Protein AF-A0A7C7XPB5-F1 (afdb_monomer)

Radius of gyration: 27.72 Å; Cα contacts (8 Å, |Δi|>4): 26; chains: 1; bounding box: 49×21×83 Å

Secondary structure (DSSP, 8-state):
---HHHHHHHHHHHHHTS---HHHHHHHHHHHHHHHHHHHHHTT---HHHHHHHHHHHHHHHHHHHHHHHHHHHHHHHHHHHHTT-

Solvent-accessible surface area (backbone atoms only — not comparable to full-atom values): 4805 Å² total; per-residue (Å²): 103,80,54,70,64,57,45,56,49,50,17,50,54,58,39,67,72,50,97,64,59,71,79,58,37,56,56,49,24,52,52,46,31,52,48,51,55,50,53,46,56,71,69,63,60,61,47,48,62,58,49,51,56,51,50,56,50,49,55,52,51,53,54,51,49,56,52,50,55,50,53,49,52,56,47,53,53,51,51,55,53,55,62,74,74,110

pLDDT: mean 82.77, std 11.57, range [52.19, 98.25]

Structure (mmCIF, N/CA/C/O backbone):
data_AF-A0A7C7XPB5-F1
#
_entry.id   AF-A0A7C7XPB5-F1
#
loop_
_atom_site.group_PDB
_atom_site.id
_atom_site.type_symbol
_atom_site.label_atom_id
_atom_site.label_alt_id
_atom_site.label_comp_id
_atom_site.label_asym_id
_atom_site.label_entity_id
_atom_site.label_seq_id
_atom_site.pdbx_PDB_ins_code
_atom_site.Cartn_x
_atom_site.Cartn_y
_atom_site.Cartn_z
_atom_site.occupancy
_atom_site.B_iso_or_equiv
_atom_site.auth_seq_id
_atom_site.auth_comp_id
_atom_site.auth_asym_id
_atom_site.auth_atom_id
_atom_site.pdbx_PDB_model_num
ATOM 1 N N . MET A 1 1 ? 4.360 -6.185 -8.084 1.00 56.69 1 MET A N 1
ATOM 2 C CA . MET A 1 1 ? 5.639 -5.521 -8.375 1.00 56.69 1 MET A CA 1
ATOM 3 C C . MET A 1 1 ? 5.407 -4.667 -9.606 1.00 56.69 1 MET A C 1
ATOM 5 O O . MET A 1 1 ? 4.836 -5.199 -10.556 1.00 56.69 1 MET A O 1
ATOM 9 N N . ILE A 1 2 ? 5.763 -3.379 -9.613 1.00 61.59 2 ILE A N 1
ATOM 10 C CA . ILE A 1 2 ? 5.855 -2.684 -10.905 1.00 61.59 2 ILE A CA 1
ATOM 11 C C . ILE A 1 2 ? 7.013 -3.358 -11.631 1.00 61.59 2 ILE A C 1
ATOM 13 O O . ILE A 1 2 ? 8.142 -3.360 -11.147 1.00 61.59 2 ILE A O 1
ATOM 17 N N . ASN A 1 3 ? 6.697 -4.062 -12.711 1.00 62.22 3 ASN A N 1
ATOM 18 C CA . ASN A 1 3 ? 7.651 -4.935 -13.364 1.00 62.22 3 ASN A CA 1
ATOM 19 C C . ASN A 1 3 ? 8.722 -4.066 -14.048 1.00 62.22 3 ASN A C 1
ATOM 21 O O . ASN A 1 3 ? 8.359 -3.268 -14.912 1.00 62.22 3 ASN A O 1
ATOM 25 N N . PRO A 1 4 ? 10.020 -4.209 -13.725 1.00 67.38 4 PRO A N 1
ATOM 26 C CA . PRO A 1 4 ? 11.084 -3.458 -14.393 1.00 67.38 4 PRO A CA 1
ATOM 27 C C . PRO A 1 4 ? 11.085 -3.654 -15.918 1.00 67.38 4 PRO A C 1
ATOM 29 O O . PRO A 1 4 ? 11.535 -2.770 -16.643 1.00 67.38 4 PRO A O 1
ATOM 32 N N . LYS A 1 5 ? 10.500 -4.756 -16.413 1.00 73.31 5 LYS A N 1
ATOM 33 C CA . LYS A 1 5 ? 10.261 -4.985 -17.845 1.00 73.31 5 LYS A CA 1
ATOM 34 C C . LYS A 1 5 ? 9.271 -3.997 -18.469 1.00 73.31 5 LYS A C 1
ATOM 36 O O . LYS A 1 5 ? 9.436 -3.639 -19.624 1.00 73.31 5 LYS A O 1
ATOM 41 N N . LEU A 1 6 ? 8.282 -3.503 -17.719 1.00 78.06 6 LEU A N 1
ATOM 42 C CA . LEU A 1 6 ? 7.336 -2.506 -18.233 1.00 78.06 6 LEU A CA 1
ATOM 43 C C . LEU A 1 6 ? 8.049 -1.194 -18.556 1.00 78.06 6 LEU A C 1
ATOM 45 O O . LEU A 1 6 ? 7.804 -0.615 -19.606 1.00 78.06 6 LEU A O 1
ATOM 49 N N . PHE A 1 7 ? 8.966 -0.746 -17.693 1.00 80.00 7 PHE A N 1
ATOM 50 C CA . PHE A 1 7 ? 9.730 0.477 -17.943 1.00 80.00 7 PHE A CA 1
ATOM 51 C C . PHE A 1 7 ? 10.661 0.335 -19.147 1.0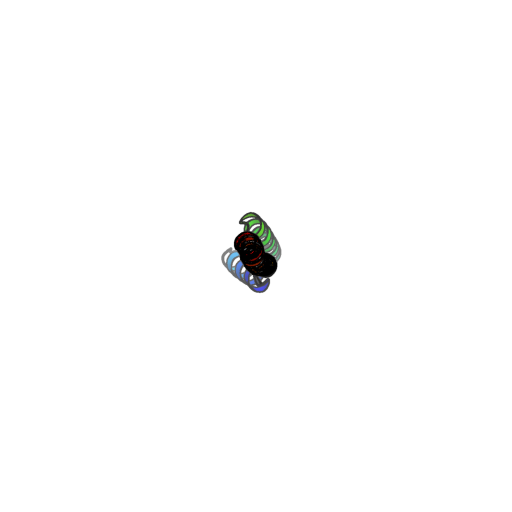0 80.00 7 PHE A C 1
ATOM 53 O O . PHE A 1 7 ? 10.743 1.252 -19.963 1.00 80.00 7 PHE A O 1
ATOM 60 N N . SER A 1 8 ? 11.328 -0.813 -19.285 1.00 80.94 8 SER A N 1
ATOM 61 C CA . SER A 1 8 ? 12.242 -1.056 -20.401 1.00 80.94 8 SER A CA 1
ATOM 62 C C . SER A 1 8 ? 11.520 -1.290 -21.734 1.00 80.94 8 SER A C 1
ATOM 64 O O . SER A 1 8 ? 12.067 -0.939 -22.782 1.00 80.94 8 SER A O 1
ATOM 66 N N . GLU A 1 9 ? 10.303 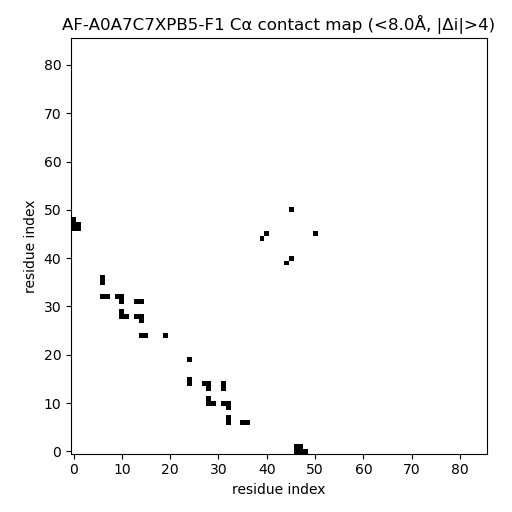-1.843 -21.719 1.00 84.31 9 GLU A N 1
ATOM 67 C CA . GLU A 1 9 ? 9.425 -1.967 -22.889 1.00 84.31 9 GLU A CA 1
ATOM 68 C C . GLU A 1 9 ? 8.819 -0.619 -23.291 1.00 84.31 9 GLU A C 1
ATOM 70 O O . GLU A 1 9 ? 8.785 -0.293 -24.479 1.00 84.31 9 GLU A O 1
ATOM 75 N N . LEU A 1 10 ? 8.372 0.189 -22.323 1.00 83.88 10 LEU A N 1
ATOM 76 C CA . LEU A 1 10 ? 7.838 1.523 -22.597 1.00 83.88 10 LEU A CA 1
ATOM 77 C C . LEU A 1 10 ? 8.937 2.441 -23.140 1.00 83.88 10 LEU A C 1
ATOM 79 O O . LEU A 1 10 ? 8.711 3.132 -24.131 1.00 83.88 10 LEU A O 1
ATOM 83 N N . SER A 1 11 ? 10.141 2.396 -22.556 1.00 84.56 11 SER A N 1
ATOM 84 C CA . SER A 1 11 ? 11.285 3.155 -23.068 1.00 84.56 11 SER A CA 1
ATOM 85 C C . SER A 1 11 ? 11.666 2.707 -24.478 1.00 84.56 11 SER A C 1
ATOM 87 O O . SER A 1 11 ? 11.851 3.554 -25.345 1.00 84.56 11 SER A O 1
ATOM 89 N N . ALA A 1 12 ? 11.681 1.396 -24.753 1.00 84.88 12 ALA A N 1
ATOM 90 C CA . ALA A 1 12 ? 11.952 0.868 -26.090 1.00 84.88 12 ALA A CA 1
ATOM 91 C C . ALA A 1 12 ? 10.941 1.362 -27.132 1.00 84.88 12 ALA A C 1
ATOM 93 O O . ALA A 1 12 ? 11.333 1.775 -28.221 1.00 84.88 12 ALA A O 1
ATOM 94 N N . ARG A 1 13 ? 9.645 1.338 -26.797 1.00 85.19 13 ARG A N 1
ATOM 95 C CA . ARG A 1 13 ? 8.580 1.816 -27.688 1.00 85.19 13 ARG A CA 1
ATOM 96 C C . ARG A 1 13 ? 8.702 3.315 -27.940 1.00 85.19 13 ARG A C 1
ATOM 98 O O . ARG A 1 13 ? 8.648 3.729 -29.090 1.00 85.19 13 ARG A O 1
ATOM 105 N N . LEU A 1 14 ? 8.906 4.112 -26.891 1.00 83.81 14 LEU A N 1
ATOM 106 C CA . LEU A 1 14 ? 9.009 5.569 -26.999 1.00 83.81 14 LEU A CA 1
ATOM 107 C C . LEU A 1 14 ? 10.239 6.000 -27.803 1.00 83.81 14 LEU A C 1
ATOM 109 O O . LEU A 1 14 ? 10.112 6.809 -28.717 1.00 83.81 14 LEU A O 1
ATOM 113 N N . SER A 1 15 ? 11.410 5.418 -27.533 1.00 82.88 15 SER A N 1
ATOM 114 C CA . SER A 1 15 ? 12.617 5.672 -28.330 1.00 82.88 15 SER A CA 1
ATOM 115 C C . SER A 1 15 ? 12.477 5.179 -29.769 1.00 82.88 15 SER A C 1
ATOM 117 O O . SER A 1 15 ? 13.019 5.795 -30.681 1.00 82.88 15 SER A O 1
ATOM 119 N N . GLY A 1 16 ? 11.726 4.094 -29.987 1.00 81.94 16 GLY A N 1
ATOM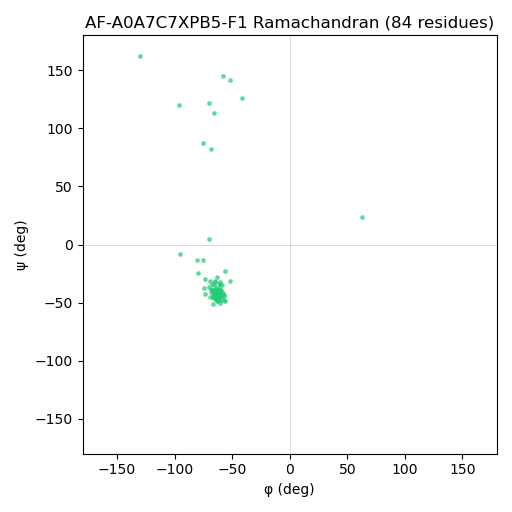 120 C CA . GLY A 1 16 ? 11.456 3.529 -31.308 1.00 81.94 16 GLY A CA 1
ATOM 121 C C . GLY A 1 16 ? 10.674 4.456 -32.243 1.00 81.94 16 GLY A C 1
ATOM 122 O O . GLY A 1 16 ? 10.856 4.372 -33.457 1.00 81.94 16 GLY A O 1
ATOM 123 N N . LEU A 1 17 ? 9.851 5.352 -31.685 1.00 81.81 17 LEU A N 1
ATOM 124 C CA . LEU A 1 17 ? 9.030 6.315 -32.429 1.00 81.81 17 LEU A CA 1
ATOM 125 C C . LEU A 1 17 ? 9.810 7.552 -32.897 1.00 81.81 17 LEU A C 1
ATOM 127 O O . LEU A 1 17 ? 9.306 8.300 -33.734 1.00 81.81 17 LEU A O 1
ATOM 131 N N . VAL A 1 18 ? 11.022 7.781 -32.381 1.00 81.19 18 VAL A N 1
ATOM 132 C CA . VAL A 1 18 ? 11.830 8.952 -32.739 1.00 81.19 18 VAL A CA 1
ATOM 133 C C . VAL A 1 18 ? 12.832 8.574 -33.838 1.00 81.19 18 VAL A C 1
ATOM 135 O O . VAL A 1 18 ? 13.677 7.701 -33.622 1.00 81.19 18 VAL A O 1
ATOM 138 N N . PRO A 1 19 ? 12.789 9.208 -35.025 1.00 75.88 19 PRO A N 1
ATOM 139 C CA . PRO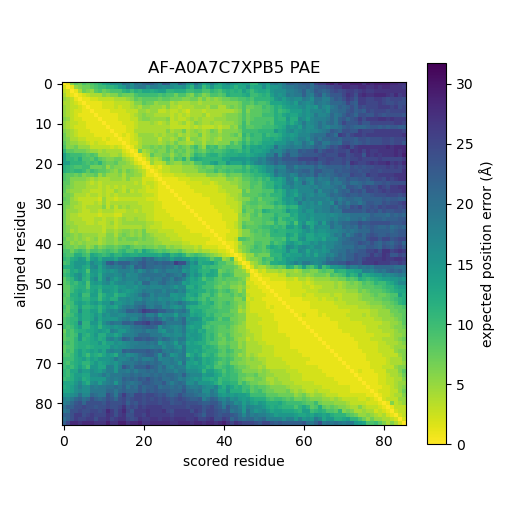 A 1 19 ? 13.740 8.935 -36.096 1.00 75.88 19 PRO A CA 1
ATOM 140 C C . PRO A 1 19 ? 15.097 9.581 -35.777 1.00 75.88 19 PRO A C 1
ATOM 142 O O . PRO A 1 19 ? 15.361 10.719 -36.153 1.00 75.88 19 PRO A O 1
ATOM 145 N N . MET A 1 20 ? 15.955 8.860 -35.051 1.00 80.88 20 MET A N 1
ATOM 146 C CA . MET A 1 20 ? 17.335 9.270 -34.744 1.00 80.88 20 MET A CA 1
ATOM 147 C C . MET A 1 20 ? 18.330 8.146 -35.057 1.00 80.88 20 MET A C 1
ATOM 149 O O . MET A 1 20 ? 17.926 6.985 -35.181 1.00 80.88 20 MET A O 1
ATOM 153 N N . ALA A 1 21 ? 19.617 8.498 -35.167 1.00 79.75 21 ALA A N 1
ATOM 154 C CA . ALA A 1 21 ? 20.715 7.542 -35.314 1.00 79.75 21 ALA A CA 1
ATOM 155 C C . ALA A 1 21 ? 20.750 6.550 -34.137 1.00 79.75 21 ALA A C 1
ATOM 157 O O . ALA A 1 21 ? 20.445 6.925 -33.003 1.00 79.75 21 ALA A O 1
ATOM 158 N N . GLU A 1 22 ? 21.128 5.296 -34.396 1.00 76.31 22 GLU A N 1
ATOM 159 C CA . GLU A 1 22 ? 21.081 4.224 -33.387 1.00 76.31 22 GLU A CA 1
ATOM 160 C C . GLU A 1 22 ? 21.931 4.510 -32.142 1.00 76.31 22 GLU A C 1
ATOM 162 O O . GLU A 1 22 ? 21.511 4.223 -31.021 1.00 76.31 22 GLU A O 1
ATOM 167 N N . GLU A 1 23 ? 23.072 5.177 -32.308 1.00 76.94 23 GLU A N 1
ATOM 168 C CA . GLU A 1 23 ? 23.934 5.591 -31.193 1.00 76.94 23 GLU A CA 1
ATOM 169 C C . GLU A 1 23 ? 23.215 6.560 -30.238 1.00 76.94 23 GLU A C 1
ATOM 171 O O . GLU A 1 23 ? 23.323 6.434 -29.020 1.00 76.94 23 GLU A O 1
ATOM 176 N N . LEU A 1 24 ? 22.381 7.458 -30.774 1.00 83.38 24 LEU A N 1
ATOM 177 C CA . LEU A 1 24 ? 21.575 8.398 -29.986 1.00 83.38 24 LEU A CA 1
ATOM 178 C C . LEU A 1 24 ? 20.310 7.746 -29.405 1.00 83.38 24 LEU A C 1
ATOM 180 O O . LEU A 1 24 ? 19.791 8.196 -28.379 1.00 83.38 24 LEU A O 1
ATOM 184 N N . ARG A 1 25 ? 19.803 6.670 -30.023 1.00 82.44 25 ARG A N 1
ATOM 185 C CA . ARG A 1 25 ? 18.629 5.930 -29.527 1.00 82.44 25 ARG A CA 1
ATOM 186 C C . ARG A 1 25 ? 18.909 5.237 -28.202 1.00 82.44 25 ARG A C 1
ATOM 188 O O . ARG A 1 25 ? 18.033 5.231 -27.338 1.00 82.44 25 ARG A O 1
ATOM 195 N N . ALA A 1 26 ? 20.105 4.678 -28.025 1.00 84.38 26 ALA A N 1
ATOM 196 C CA . ALA A 1 26 ? 20.487 4.017 -26.780 1.00 84.38 26 ALA A CA 1
ATOM 197 C C . ALA A 1 26 ? 20.484 5.000 -25.594 1.00 84.38 26 ALA A C 1
ATOM 199 O O . ALA A 1 26 ? 19.889 4.719 -24.550 1.00 84.38 26 ALA A O 1
ATOM 200 N N . GLU A 1 27 ? 21.065 6.187 -25.782 1.00 86.19 27 GLU A N 1
ATOM 201 C CA . GLU A 1 27 ? 21.075 7.249 -24.770 1.00 86.19 27 GLU A CA 1
ATOM 202 C C . GLU A 1 27 ? 19.673 7.795 -24.485 1.00 86.19 27 GLU A C 1
ATOM 204 O O . GLU A 1 2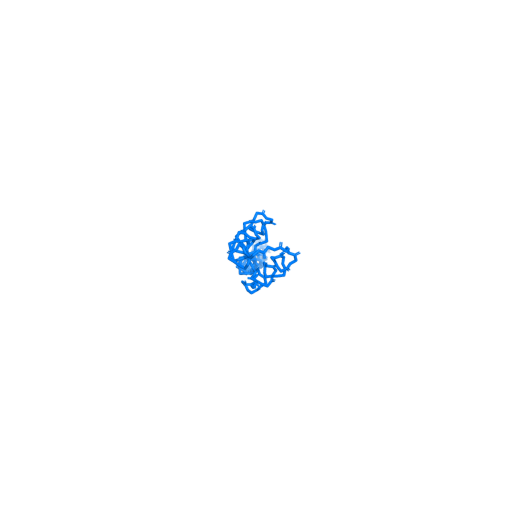7 ? 19.292 7.984 -23.324 1.00 86.19 27 GLU A O 1
ATOM 209 N N . LEU A 1 28 ? 18.871 8.006 -25.533 1.00 87.19 28 LEU A N 1
ATOM 210 C CA . LEU A 1 28 ? 17.486 8.446 -25.399 1.00 87.19 28 LEU A CA 1
ATOM 211 C C . LEU A 1 28 ? 16.653 7.424 -24.616 1.00 87.19 28 LEU A C 1
ATOM 213 O O . LEU A 1 28 ? 15.882 7.802 -23.735 1.00 87.19 28 LEU A O 1
ATOM 217 N N . ARG A 1 29 ? 16.835 6.128 -24.888 1.00 86.06 29 ARG A N 1
ATOM 218 C CA . ARG A 1 29 ? 16.153 5.044 -24.174 1.00 86.06 29 ARG A CA 1
ATOM 219 C C . ARG A 1 29 ? 16.501 5.034 -22.693 1.00 86.06 29 ARG A C 1
ATOM 221 O O . ARG A 1 29 ? 15.596 4.943 -21.865 1.00 86.06 29 ARG A O 1
ATOM 228 N N . ALA A 1 30 ? 17.783 5.170 -22.361 1.00 87.75 30 ALA A N 1
ATOM 229 C CA . ALA A 1 30 ? 18.239 5.235 -20.976 1.00 87.75 30 ALA A CA 1
ATOM 230 C C . ALA A 1 30 ? 17.636 6.442 -20.236 1.00 87.75 30 ALA A C 1
ATOM 232 O O . ALA A 1 30 ? 17.116 6.290 -19.129 1.00 87.75 30 ALA A O 1
ATOM 233 N N . LYS A 1 31 ? 17.621 7.623 -20.873 1.00 88.69 31 LYS A N 1
ATOM 234 C CA . LYS A 1 31 ? 16.996 8.836 -20.317 1.00 88.69 31 LYS A CA 1
ATOM 235 C C . LYS A 1 31 ? 15.489 8.672 -20.112 1.00 88.69 31 LYS A C 1
ATOM 237 O O . LYS A 1 31 ? 14.985 9.037 -19.052 1.00 88.69 31 LYS A O 1
ATOM 242 N N . ILE A 1 32 ? 14.774 8.099 -21.081 1.00 87.81 32 ILE A N 1
ATOM 243 C CA . ILE A 1 32 ? 13.330 7.843 -20.970 1.00 87.81 32 ILE A CA 1
ATOM 244 C C . ILE A 1 32 ? 13.043 6.851 -19.841 1.00 87.81 32 ILE A C 1
ATOM 246 O O . ILE A 1 32 ? 12.153 7.090 -19.031 1.00 87.81 32 ILE A O 1
ATOM 250 N N . GLU A 1 33 ? 13.805 5.761 -19.739 1.00 86.56 33 GLU A N 1
ATOM 251 C CA . GLU A 1 33 ? 13.627 4.783 -18.663 1.00 86.56 33 GLU A CA 1
ATOM 252 C C . GLU A 1 33 ? 13.870 5.402 -17.280 1.00 86.56 33 GLU A C 1
ATOM 254 O O . GLU A 1 33 ? 13.093 5.169 -16.351 1.00 86.56 33 GLU A O 1
ATOM 259 N N . GLN A 1 34 ? 14.918 6.217 -17.140 1.00 87.19 34 GLN A N 1
ATOM 260 C CA . GLN A 1 34 ? 15.208 6.929 -15.898 1.00 87.19 34 GLN A CA 1
ATOM 261 C C . GLN A 1 34 ? 14.084 7.909 -15.540 1.00 87.19 34 GLN A C 1
ATOM 263 O O . GLN A 1 34 ? 13.630 7.917 -14.396 1.00 87.19 34 GLN A O 1
ATOM 268 N N . GLN A 1 35 ? 13.598 8.689 -16.508 1.00 87.12 35 GLN A N 1
ATOM 269 C CA . GLN A 1 35 ? 12.516 9.642 -16.277 1.00 87.12 35 GLN A CA 1
ATOM 270 C C . GLN A 1 35 ? 11.213 8.938 -15.884 1.00 87.12 35 GLN A C 1
ATOM 272 O O . GLN A 1 35 ? 10.554 9.360 -14.938 1.00 87.12 35 GLN A O 1
ATOM 277 N N . LEU A 1 36 ? 10.872 7.827 -16.544 1.00 84.50 36 LEU A N 1
ATOM 278 C CA . LEU A 1 36 ? 9.710 7.013 -16.187 1.00 84.50 36 LEU A CA 1
ATOM 279 C C . LEU A 1 36 ? 9.823 6.471 -14.759 1.00 84.50 36 LEU A C 1
ATOM 281 O O . LEU A 1 36 ? 8.859 6.556 -14.004 1.00 84.50 36 LEU A O 1
ATOM 285 N N . LYS A 1 37 ? 10.993 5.966 -14.350 1.00 79.69 37 LYS A N 1
ATOM 286 C CA . LYS A 1 37 ? 11.210 5.505 -12.968 1.00 79.69 37 LYS A CA 1
ATOM 287 C C . LYS A 1 37 ? 11.012 6.634 -11.953 1.00 79.69 37 LYS A C 1
ATOM 289 O O . LYS A 1 37 ? 10.360 6.414 -10.934 1.00 79.69 37 LYS A O 1
ATOM 294 N N . THR A 1 38 ? 11.539 7.826 -12.227 1.00 83.31 38 THR A N 1
ATOM 295 C CA . THR A 1 38 ? 11.402 8.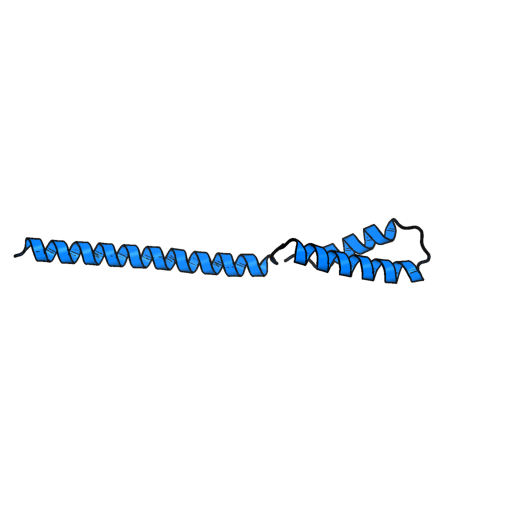992 -11.342 1.00 83.31 38 THR A CA 1
ATOM 296 C C . THR A 1 38 ? 9.954 9.466 -11.254 1.00 83.31 38 THR A C 1
ATOM 298 O O . THR A 1 38 ? 9.413 9.541 -10.155 1.00 83.31 38 THR A O 1
ATOM 301 N N . SER A 1 39 ? 9.281 9.688 -12.385 1.00 79.56 39 SER A N 1
ATOM 302 C CA . SER A 1 39 ? 7.896 10.173 -12.396 1.00 79.56 39 SER A CA 1
ATOM 303 C C . SER A 1 39 ? 6.919 9.173 -11.772 1.00 79.56 39 SER A C 1
ATOM 305 O O . SER A 1 39 ? 6.018 9.569 -11.042 1.00 79.56 39 SER A O 1
ATOM 307 N N . PHE A 1 40 ? 7.104 7.864 -11.977 1.00 74.69 40 PHE A N 1
ATOM 308 C CA . PHE A 1 40 ? 6.253 6.854 -11.332 1.00 74.69 40 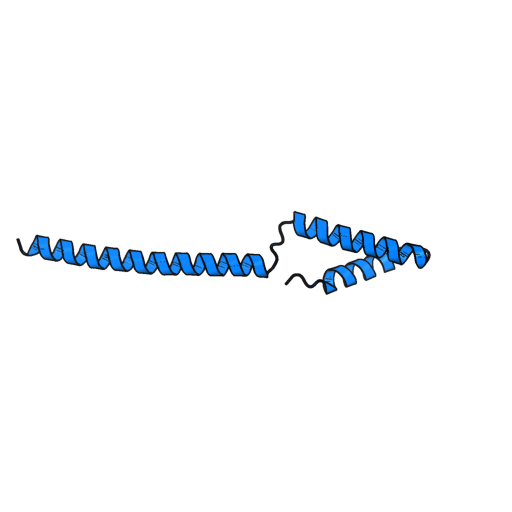PHE A CA 1
ATOM 309 C C . PHE A 1 40 ? 6.486 6.762 -9.818 1.00 74.69 40 PHE A C 1
ATOM 311 O O . PHE A 1 40 ? 5.546 6.485 -9.075 1.00 74.69 40 PHE A O 1
ATOM 318 N N . LYS A 1 41 ? 7.711 7.031 -9.351 1.00 73.31 41 LYS A N 1
ATOM 319 C CA . LYS A 1 41 ? 8.020 7.154 -7.922 1.00 73.31 41 LYS A CA 1
ATOM 320 C C . LYS A 1 41 ? 7.373 8.405 -7.313 1.00 73.31 41 LYS A C 1
ATOM 322 O O . LYS A 1 41 ? 6.840 8.332 -6.210 1.00 73.31 41 LYS A O 1
ATOM 327 N N . GLU A 1 42 ? 7.387 9.527 -8.032 1.00 70.06 42 GLU A N 1
ATOM 328 C CA . GLU A 1 42 ? 6.752 10.790 -7.620 1.00 70.06 42 GLU A CA 1
ATOM 329 C C . GLU A 1 42 ? 5.222 10.704 -7.579 1.00 70.06 42 GLU A C 1
ATOM 331 O O . GLU A 1 42 ? 4.602 11.281 -6.691 1.00 70.06 42 GLU A O 1
ATOM 336 N N . LEU A 1 43 ? 4.607 9.923 -8.473 1.00 69.94 43 LEU A N 1
ATOM 337 C CA . LEU A 1 43 ? 3.159 9.670 -8.487 1.00 69.94 43 LEU A CA 1
ATOM 338 C C . LEU A 1 43 ? 2.668 8.803 -7.315 1.00 69.94 43 LEU A C 1
ATOM 340 O O . LEU A 1 43 ? 1.493 8.441 -7.271 1.00 69.94 43 LEU A O 1
ATOM 344 N N . GLY A 1 44 ? 3.544 8.451 -6.368 1.00 60.25 44 GLY A N 1
ATOM 345 C CA . GLY A 1 44 ? 3.155 7.719 -5.167 1.00 60.25 44 GLY A CA 1
ATOM 346 C C . GLY A 1 44 ? 2.598 6.333 -5.474 1.00 60.25 44 GLY A C 1
ATOM 347 O O . GLY A 1 44 ? 1.845 5.785 -4.667 1.00 60.25 44 GLY A O 1
ATOM 348 N N . LEU A 1 45 ? 2.957 5.757 -6.630 1.00 61.16 45 LEU A N 1
ATOM 349 C CA . LEU A 1 45 ? 2.698 4.357 -6.927 1.00 61.16 45 LEU A CA 1
ATOM 350 C C . LEU A 1 45 ? 3.589 3.537 -5.998 1.00 61.16 45 LEU A C 1
ATOM 352 O O . LEU A 1 45 ? 4.688 3.125 -6.369 1.00 61.16 45 LEU A O 1
ATOM 356 N N . LEU A 1 46 ? 3.104 3.361 -4.763 1.00 57.06 46 LEU A N 1
ATOM 357 C CA . LEU A 1 46 ? 3.636 2.425 -3.788 1.00 57.06 46 LEU A CA 1
ATOM 358 C C . LEU A 1 46 ? 3.958 1.153 -4.556 1.00 57.06 46 LEU A C 1
ATOM 360 O O . LEU A 1 46 ? 3.104 0.616 -5.278 1.00 57.06 46 LEU A O 1
ATOM 364 N N . SER A 1 47 ? 5.196 0.681 -4.438 1.00 68.62 47 SER A N 1
ATOM 365 C CA . SER A 1 47 ? 5.497 -0.643 -4.953 1.00 68.62 47 SER A CA 1
ATOM 366 C C . SER A 1 47 ? 4.462 -1.601 -4.359 1.00 68.62 47 SER A C 1
ATOM 368 O O . SER A 1 47 ? 4.034 -1.451 -3.210 1.00 68.62 47 SER A O 1
ATOM 370 N N . ARG A 1 48 ? 3.988 -2.567 -5.153 1.00 68.69 48 ARG A N 1
ATOM 371 C CA . ARG A 1 48 ? 2.996 -3.529 -4.651 1.00 68.69 48 ARG A CA 1
ATOM 372 C C . ARG A 1 48 ? 3.478 -4.163 -3.338 1.00 68.69 48 ARG A C 1
ATOM 374 O O . ARG A 1 48 ? 2.651 -4.431 -2.484 1.00 68.69 48 ARG A O 1
ATOM 381 N N . GLU A 1 49 ? 4.789 -4.337 -3.150 1.00 68.38 49 GLU A N 1
ATOM 382 C CA . GLU A 1 49 ? 5.369 -4.759 -1.873 1.00 68.38 49 GLU A CA 1
ATOM 383 C C . GLU A 1 49 ? 5.085 -3.804 -0.703 1.00 68.38 49 GLU A C 1
ATOM 385 O O . GLU A 1 49 ? 4.656 -4.261 0.354 1.00 68.38 49 GLU A O 1
ATOM 390 N N . GLU A 1 50 ? 5.283 -2.495 -0.858 1.00 71.44 50 GLU A N 1
ATOM 391 C CA . GLU A 1 50 ? 5.018 -1.521 0.211 1.00 71.44 50 GLU A CA 1
ATOM 392 C C . GLU A 1 50 ? 3.534 -1.476 0.592 1.00 71.44 50 GLU A C 1
ATOM 394 O O . GLU A 1 50 ? 3.203 -1.418 1.780 1.00 71.44 50 GLU A O 1
ATOM 399 N N . PHE A 1 51 ? 2.639 -1.569 -0.397 1.00 76.69 51 PHE A N 1
ATOM 400 C CA . PHE A 1 51 ? 1.200 -1.667 -0.149 1.00 76.69 51 PHE A CA 1
ATOM 401 C C . PHE A 1 51 ? 0.847 -2.934 0.643 1.00 76.69 51 PHE A C 1
ATOM 403 O O . PHE A 1 51 ? 0.144 -2.860 1.651 1.00 76.69 51 PHE A O 1
ATOM 410 N N . GLU A 1 52 ? 1.382 -4.090 0.244 1.00 78.62 52 GLU A N 1
ATOM 411 C CA . GLU A 1 52 ? 1.138 -5.373 0.916 1.00 78.62 52 GLU A CA 1
ATOM 412 C C . GLU A 1 52 ? 1.664 -5.370 2.363 1.00 78.62 52 GLU A C 1
ATOM 414 O O . GLU A 1 52 ? 0.996 -5.859 3.276 1.00 78.62 52 GLU A O 1
ATOM 419 N N . VAL A 1 53 ? 2.822 -4.751 2.627 1.00 85.38 53 VAL A N 1
ATOM 420 C CA . VAL A 1 53 ? 3.367 -4.612 3.991 1.00 85.38 53 VAL A CA 1
ATOM 421 C C . VAL A 1 53 ? 2.454 -3.764 4.881 1.00 85.38 53 VAL A C 1
ATOM 423 O O . VAL A 1 53 ? 2.224 -4.110 6.050 1.00 85.38 53 VAL A O 1
ATOM 426 N N . LYS A 1 54 ? 1.921 -2.657 4.351 1.00 81.81 54 LYS A N 1
ATOM 427 C CA . LYS A 1 54 ? 0.991 -1.790 5.086 1.00 81.81 54 LYS A CA 1
ATOM 428 C C . LYS A 1 54 ? -0.347 -2.484 5.313 1.00 81.81 54 LYS A C 1
ATOM 430 O O . LYS A 1 54 ? -0.800 -2.512 6.453 1.00 81.81 54 LYS A O 1
ATOM 435 N N . SER A 1 55 ? -0.897 -3.131 4.288 1.00 89.12 55 SER A N 1
ATOM 436 C CA . SER A 1 55 ? -2.122 -3.935 4.369 1.00 89.12 55 SER A CA 1
ATOM 437 C C . SER A 1 55 ? -2.008 -5.033 5.433 1.00 89.12 55 SER A C 1
ATOM 439 O O . SER A 1 55 ? -2.817 -5.112 6.356 1.00 89.12 55 SER A O 1
ATOM 441 N N . LYS A 1 56 ? -0.908 -5.798 5.427 1.00 92.69 56 LYS A N 1
ATOM 442 C CA . LYS A 1 56 ? -0.637 -6.817 6.453 1.00 92.69 56 LYS A CA 1
ATOM 443 C C . LYS A 1 56 ? -0.527 -6.224 7.858 1.00 92.69 56 LYS A C 1
ATOM 445 O O . LYS A 1 56 ? -0.836 -6.895 8.839 1.00 92.69 56 LYS A O 1
ATOM 450 N N . SER A 1 57 ? -0.004 -5.007 7.988 1.00 94.06 57 SER A N 1
ATOM 451 C CA . SER A 1 57 ? 0.118 -4.334 9.287 1.00 94.06 57 SER A CA 1
ATOM 452 C C . SER A 1 57 ? -1.226 -3.829 9.796 1.00 94.06 57 SER A C 1
ATOM 454 O O . SER A 1 57 ? -1.495 -3.973 10.985 1.00 94.06 57 SER A O 1
ATOM 456 N N . LEU A 1 58 ? -2.080 -3.339 8.898 1.00 96.38 58 LEU A N 1
ATOM 457 C CA . LEU A 1 58 ? -3.456 -2.975 9.207 1.00 96.38 58 LEU A CA 1
ATOM 458 C C . LEU A 1 58 ? -4.258 -4.195 9.674 1.00 96.38 58 LEU A C 1
ATOM 460 O O . LEU A 1 58 ? -4.827 -4.149 10.756 1.00 96.38 58 LEU A O 1
ATOM 464 N N . GLY A 1 59 ? -4.175 -5.325 8.965 1.00 97.25 59 GLY A N 1
ATOM 465 C CA . GLY A 1 59 ? -4.864 -6.554 9.381 1.00 97.25 59 GLY A CA 1
ATOM 466 C C . GLY A 1 59 ? -4.421 -7.076 10.758 1.00 97.25 59 GLY A C 1
ATOM 467 O O . GLY A 1 59 ? -5.228 -7.606 11.518 1.00 97.25 59 GLY A O 1
ATOM 468 N N . ARG A 1 60 ? -3.149 -6.881 11.144 1.00 96.62 60 ARG A N 1
ATOM 469 C CA . ARG A 1 60 ? -2.692 -7.187 12.517 1.00 96.62 60 ARG A CA 1
ATOM 470 C C . ARG A 1 60 ? -3.301 -6.244 13.554 1.00 96.62 60 ARG A C 1
ATOM 472 O O . ARG A 1 60 ? -3.607 -6.688 14.657 1.00 96.62 60 ARG A O 1
ATOM 479 N N . ALA A 1 61 ? -3.444 -4.963 13.221 1.00 96.75 61 ALA A N 1
ATOM 480 C CA . ALA A 1 61 ? -4.073 -3.989 14.104 1.00 96.75 61 ALA A CA 1
ATOM 481 C C . ALA A 1 61 ? -5.566 -4.300 14.294 1.00 96.75 61 ALA A C 1
ATOM 483 O O . ALA A 1 61 ? -6.026 -4.339 15.429 1.00 96.75 61 ALA A O 1
ATOM 484 N N . GLU A 1 62 ? -6.284 -4.615 13.213 1.00 97.75 62 GLU A N 1
ATOM 485 C CA . GLU A 1 62 ? -7.690 -5.042 13.251 1.00 97.75 62 GLU A CA 1
ATOM 486 C C . GLU A 1 62 ? -7.879 -6.281 14.135 1.00 97.75 62 GLU A C 1
ATOM 488 O O . GLU A 1 62 ? -8.715 -6.278 15.036 1.00 97.75 62 GLU A O 1
ATOM 493 N N . ALA A 1 63 ? -7.040 -7.308 13.960 1.00 97.75 63 ALA A N 1
ATOM 494 C CA . ALA A 1 63 ? -7.087 -8.506 14.798 1.00 97.75 63 ALA A CA 1
ATOM 495 C C . ALA A 1 63 ? -6.865 -8.190 16.288 1.00 97.75 63 ALA A C 1
ATOM 497 O O . ALA A 1 63 ? -7.534 -8.757 17.153 1.00 97.75 63 ALA A O 1
ATOM 498 N N . ARG A 1 64 ? -5.948 -7.263 16.597 1.00 97.62 64 ARG A N 1
ATOM 499 C CA . ARG A 1 64 ? -5.675 -6.854 17.978 1.00 97.62 64 ARG A CA 1
ATOM 500 C C . ARG A 1 64 ? -6.828 -6.059 18.588 1.00 97.62 64 ARG A C 1
ATOM 502 O O . ARG A 1 64 ? -7.090 -6.218 19.776 1.00 97.62 64 ARG A O 1
ATOM 509 N N . ILE A 1 65 ? -7.505 -5.225 17.801 1.00 98.25 65 ILE A N 1
ATOM 510 C CA . ILE A 1 65 ? -8.690 -4.483 18.251 1.00 98.25 65 ILE A CA 1
ATOM 511 C C . ILE A 1 65 ? -9.797 -5.463 18.646 1.00 98.25 65 ILE A C 1
ATOM 513 O O . ILE A 1 65 ? -10.281 -5.383 19.769 1.00 98.25 65 ILE A O 1
ATOM 517 N N . ILE A 1 66 ? -10.099 -6.451 17.799 1.00 98.19 66 ILE A N 1
ATOM 518 C CA . ILE A 1 66 ? -11.127 -7.471 18.081 1.00 98.19 66 ILE A CA 1
ATOM 519 C C . ILE A 1 66 ? -10.821 -8.240 19.379 1.00 98.19 66 ILE A C 1
ATOM 521 O O . ILE A 1 66 ? -11.710 -8.509 20.187 1.00 98.19 66 ILE A O 1
ATOM 525 N N . GLU A 1 67 ? -9.555 -8.599 19.605 1.00 98.00 67 GLU A N 1
ATOM 526 C CA . GLU A 1 67 ? -9.131 -9.274 20.837 1.00 98.00 67 GLU A CA 1
ATOM 527 C C . GLU A 1 67 ? -9.360 -8.399 22.078 1.00 98.00 67 GLU A C 1
ATOM 529 O O . GLU A 1 67 ? -9.865 -8.879 23.095 1.00 98.00 67 GLU A O 1
ATOM 534 N N . LEU A 1 68 ? -9.007 -7.113 21.996 1.00 97.94 68 LEU A N 1
ATOM 535 C CA . LEU A 1 68 ? -9.189 -6.164 23.091 1.00 97.94 68 LEU A CA 1
ATOM 536 C C . LEU A 1 68 ? -10.670 -5.908 23.380 1.00 97.94 68 LEU A C 1
ATOM 538 O O . LEU A 1 68 ? -11.053 -5.903 24.546 1.00 97.94 68 LEU A O 1
ATOM 542 N N . GLU A 1 69 ? -11.500 -5.755 22.349 1.00 97.88 69 GLU A N 1
ATOM 543 C CA . GLU A 1 69 ? -12.953 -5.609 22.493 1.00 97.88 69 GLU A CA 1
ATOM 544 C C . GLU A 1 69 ? -13.557 -6.802 23.238 1.00 97.88 69 GLU A C 1
ATOM 546 O O . GLU A 1 69 ? -14.339 -6.625 24.173 1.00 97.88 69 GLU A O 1
ATOM 551 N N . LYS A 1 70 ? -13.129 -8.025 22.899 1.00 97.81 70 LYS A N 1
ATOM 552 C CA . LYS A 1 70 ? -13.569 -9.234 23.601 1.00 97.81 70 LYS A CA 1
ATOM 553 C C . LYS A 1 70 ? -13.136 -9.241 25.069 1.00 97.81 70 LYS A C 1
ATOM 555 O O . LYS A 1 70 ? -13.948 -9.524 25.944 1.00 97.81 70 LYS A O 1
ATOM 560 N N . LEU A 1 71 ? -11.870 -8.919 25.343 1.00 97.19 71 LEU A N 1
ATOM 561 C CA . LEU A 1 71 ? -11.346 -8.864 26.711 1.00 97.19 71 LEU A CA 1
ATOM 562 C C . LEU A 1 71 ? -12.097 -7.841 27.566 1.00 97.19 71 LEU A C 1
ATOM 564 O O . LEU A 1 71 ? -12.389 -8.116 28.729 1.00 97.19 71 LEU A O 1
ATOM 568 N N . ILE A 1 72 ? -12.420 -6.680 26.994 1.00 97.75 72 ILE A N 1
ATOM 569 C CA . ILE A 1 72 ? -13.210 -5.649 27.667 1.00 97.75 72 ILE A CA 1
ATOM 570 C C . ILE A 1 72 ? -14.613 -6.181 27.974 1.00 97.75 72 ILE A C 1
ATOM 572 O O . ILE A 1 72 ? -15.020 -6.125 29.130 1.00 97.75 72 ILE A O 1
ATOM 576 N N . GLY A 1 73 ? -15.308 -6.787 27.006 1.00 97.06 73 GLY A N 1
ATOM 577 C CA . GLY A 1 73 ? -16.646 -7.350 27.233 1.00 97.06 73 GLY A CA 1
ATOM 578 C C . GLY A 1 73 ? -16.680 -8.459 28.297 1.00 97.06 73 GLY A C 1
ATOM 579 O O . GLY A 1 73 ? -17.583 -8.503 29.141 1.00 97.06 73 GLY A O 1
ATOM 580 N N . ASP A 1 74 ? -15.665 -9.327 28.322 1.00 95.94 74 ASP A N 1
ATOM 581 C CA . ASP A 1 74 ? -15.525 -10.366 29.349 1.00 95.94 74 ASP A CA 1
ATOM 582 C C . ASP A 1 74 ? -15.306 -9.749 30.744 1.00 95.94 74 ASP A C 1
ATOM 584 O O . ASP A 1 74 ? -15.879 -10.205 31.740 1.00 95.94 74 ASP A O 1
ATOM 588 N N . LEU A 1 75 ? -14.491 -8.693 30.835 1.00 96.00 75 LEU A N 1
ATOM 589 C CA . LEU A 1 75 ? -14.252 -7.966 32.084 1.00 96.00 75 LEU A CA 1
ATOM 590 C C . LEU A 1 75 ? -15.503 -7.231 32.564 1.00 96.00 75 LEU A C 1
ATOM 592 O O . LEU A 1 75 ? -15.850 -7.351 33.738 1.00 96.00 75 LEU A O 1
ATOM 596 N N . GLU A 1 76 ? -16.206 -6.534 31.675 1.00 94.94 76 GLU A N 1
ATOM 597 C CA . GLU A 1 76 ? -17.468 -5.861 31.984 1.00 94.94 76 GLU A CA 1
ATOM 598 C C . GLU A 1 76 ? -18.498 -6.856 32.521 1.00 94.94 76 GLU A C 1
ATOM 600 O O . GLU A 1 76 ? -19.127 -6.603 33.548 1.00 94.94 76 GLU A O 1
ATOM 605 N N . THR A 1 77 ? -18.627 -8.027 31.895 1.00 94.75 77 THR A N 1
ATOM 606 C CA . THR A 1 77 ? -19.540 -9.083 32.359 1.00 94.75 77 THR A CA 1
ATOM 607 C C . THR A 1 77 ? -19.186 -9.555 33.769 1.00 94.75 77 THR A C 1
ATOM 609 O O . THR A 1 77 ? -20.066 -9.708 34.619 1.00 94.75 77 THR A O 1
ATOM 612 N N . ARG A 1 78 ? -17.892 -9.756 34.050 1.00 92.75 78 ARG A N 1
ATOM 613 C CA . ARG A 1 78 ? -17.419 -10.164 35.380 1.00 92.75 78 ARG A CA 1
ATOM 614 C C . ARG A 1 78 ? -17.703 -9.099 36.432 1.00 92.75 78 ARG A C 1
ATOM 616 O O . ARG A 1 78 ? -18.207 -9.446 37.495 1.00 92.75 78 ARG A O 1
ATOM 623 N N . VAL A 1 79 ? -17.411 -7.829 36.142 1.00 92.44 79 VAL A N 1
ATOM 624 C CA . VAL A 1 79 ? -17.655 -6.706 37.065 1.00 92.44 79 VAL A CA 1
ATOM 625 C C . VAL A 1 79 ? -19.141 -6.597 37.401 1.00 92.44 79 VAL A C 1
ATOM 627 O O . VAL A 1 79 ? -19.493 -6.632 38.578 1.00 92.44 79 VAL A O 1
ATOM 630 N N . HIS A 1 80 ? -20.022 -6.596 36.398 1.00 86.31 80 HIS A N 1
ATOM 631 C CA . HIS A 1 80 ? -21.469 -6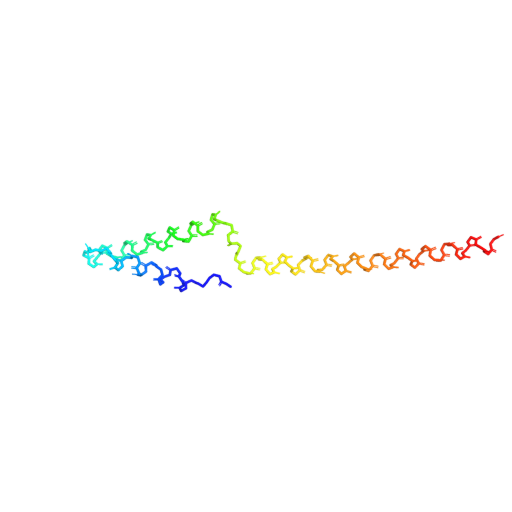.573 36.633 1.00 86.31 80 HIS A CA 1
ATOM 632 C C . HIS A 1 80 ? -21.965 -7.806 37.408 1.00 86.31 80 HIS A C 1
ATOM 634 O O . HIS A 1 80 ? -22.898 -7.711 38.205 1.00 86.31 80 HIS A O 1
ATOM 640 N N . GLY A 1 81 ? -21.355 -8.976 37.192 1.00 83.69 81 GLY A N 1
ATOM 641 C CA . GLY A 1 81 ? -21.645 -10.185 37.963 1.00 83.69 81 GLY A CA 1
ATOM 642 C C . GLY A 1 81 ? -21.284 -10.051 39.446 1.00 83.69 81 GLY A C 1
ATOM 643 O O . GLY A 1 81 ? -22.061 -10.476 40.298 1.00 83.69 81 GLY A O 1
ATOM 644 N N . PHE A 1 82 ? -20.149 -9.418 39.759 1.00 79.06 82 PHE A N 1
ATOM 645 C CA . PHE A 1 82 ? -19.742 -9.133 41.138 1.00 79.06 82 PHE A CA 1
ATOM 646 C C . PHE A 1 82 ? -20.647 -8.104 41.819 1.00 79.06 82 PHE A C 1
ATOM 648 O O . PHE A 1 82 ? -20.971 -8.267 42.993 1.00 79.06 82 PHE A O 1
ATOM 655 N N . GLU A 1 83 ? -21.077 -7.066 41.102 1.00 72.69 83 GLU A N 1
ATOM 656 C CA . GLU A 1 83 ? -21.979 -6.045 41.650 1.00 72.69 83 GLU A CA 1
ATOM 657 C C . GLU A 1 83 ? -23.365 -6.603 41.987 1.00 72.69 83 GLU A C 1
ATOM 659 O O . GLU A 1 83 ? -23.944 -6.207 42.990 1.00 72.69 83 GLU A O 1
ATOM 664 N N . LYS A 1 84 ? -23.877 -7.566 41.209 1.00 66.69 84 LYS A N 1
ATOM 665 C CA . LYS A 1 84 ? 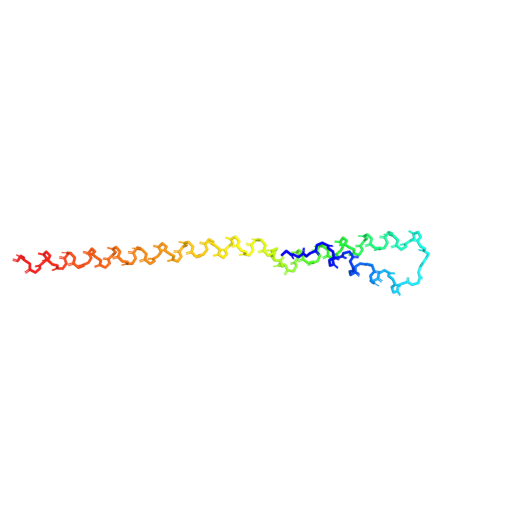-25.171 -8.222 41.476 1.00 66.69 84 LYS A CA 1
ATOM 666 C C . LYS A 1 84 ? -25.148 -9.236 42.628 1.00 66.69 84 LYS A C 1
ATOM 668 O O . LYS A 1 84 ? -26.212 -9.694 43.034 1.00 66.69 84 LYS A O 1
ATOM 673 N N . GLN A 1 85 ? -23.968 -9.643 43.097 1.00 62.38 85 GLN A N 1
ATOM 674 C CA . GLN A 1 85 ? -23.808 -10.589 44.211 1.00 62.38 85 GLN A CA 1
ATOM 675 C C . GLN A 1 85 ? -23.597 -9.905 45.572 1.00 62.38 85 GLN A C 1
ATOM 677 O O . GLN A 1 85 ? -23.589 -10.599 46.589 1.00 62.38 85 GLN A O 1
ATOM 682 N N . LYS A 1 86 ? -23.410 -8.580 45.596 1.00 52.19 86 LYS A N 1
ATOM 683 C CA . LYS A 1 86 ? -23.393 -7.757 46.813 1.00 52.19 86 LYS A CA 1
ATOM 684 C C . LYS A 1 86 ? -24.782 -7.220 47.132 1.00 52.19 86 LYS A C 1
ATOM 686 O O . LYS A 1 86 ? -25.037 -7.045 48.343 1.00 52.19 86 LYS A O 1
#

Foldseek 3Di:
DPDLVVLLVVLLVVLVPDPDDPVVSVVSSVVSSVVVVVVCVVVVPQDVVNVVVVVVVVVVVVVVVVVVVVVVVVVVVVVVVVVVVD

Mean predicted aligned error: 11.43 Å

Nearest PDB structures (foldseek):
  5dwk-assembly1_B  TM=3.905E-01  e=5.021E+00  Escherichia coli K-12

Sequence (86 aa):
MINPKLFSELSARLSGLVPMAEELRAELRAKIEQQLKTSFKELGLLSREEFEVKSKSLGRAEARIIELEKLIGDLETRVHGFEKQK